Protein AF-A0A523ZM94-F1 (afdb_monomer)

Secondary structure (DSSP, 8-state):
--------------------------TT--HHHHHHHHHHHHHHHHS-----------HHHHHHHHHHHHTTSSSSHHHHHHHHHHHHHHHTHHHHHHHHHHHHHHHHHHHHHHHHH---

Radius of gyration: 24.15 Å; Cα contacts (8 Å, |Δi|>4): 17; chains: 1; bounding box: 47×59×64 Å

Solvent-accessible surface area (backbone atoms only — not comparable to full-atom values): 7833 Å² total; per-residue (Å²): 134,86,80,83,83,78,80,83,75,84,79,77,83,72,83,76,80,82,83,83,85,89,78,92,75,71,92,89,67,57,67,66,61,49,49,50,51,50,50,50,54,51,46,58,69,68,76,65,79,83,79,86,81,91,79,90,72,57,74,67,61,46,51,56,46,48,53,40,33,74,72,61,77,26,97,37,65,68,56,47,50,53,51,53,51,50,52,52,50,61,79,42,46,68,58,51,66,67,48,48,64,58,52,51,50,52,52,50,52,54,49,52,52,49,56,75,71,46,74,134

Sequence (120 aa):
MGEEKGKKKEMKHRESEKVVVMACCPEGEDVEKIKERVLMKIGACMQGRSNVVMTRLNDEDLKQIDALVEVEAFKSRSEAAAFFIKEGIQARKDLFRKVMPTVEKIRELKGQAKRALGKE

Foldseek 3Di:
DDDDPDDPDDDPDDPDDDDDDDDDDDPPDDPVVVVVVVCVVVVVVVVPDPDDDDDDDDPVVQVVLVVCVVVVVDVDSVRSVVVVVVVVCVVVVVVCVVCVVVVVVVVVVVVVVCVVVDDD

Structure (mmCIF, N/CA/C/O backbone):
data_AF-A0A523ZM94-F1
#
_entry.id   AF-A0A523ZM94-F1
#
loop_
_atom_site.group_PDB
_atom_site.id
_atom_site.type_symbol
_atom_site.label_atom_id
_atom_site.label_alt_id
_atom_site.label_comp_id
_atom_site.label_asym_id
_atom_site.label_entity_id
_atom_site.label_seq_id
_atom_site.pdbx_PDB_ins_code
_atom_site.Cartn_x
_atom_site.Cartn_y
_atom_site.Cartn_z
_atom_site.occupancy
_atom_site.B_iso_or_equiv
_atom_site.auth_seq_id
_atom_site.auth_comp_id
_atom_site.auth_asym_id
_atom_site.auth_atom_id
_atom_site.pdbx_PDB_model_num
ATOM 1 N N . MET A 1 1 ? 26.951 48.447 7.157 1.00 37.28 1 MET A N 1
ATOM 2 C CA . MET A 1 1 ? 26.566 48.945 5.818 1.00 37.28 1 MET A CA 1
ATOM 3 C C . MET A 1 1 ? 27.579 48.344 4.860 1.00 37.28 1 MET A C 1
ATOM 5 O O . MET A 1 1 ? 28.741 48.685 4.986 1.00 37.28 1 MET A O 1
ATOM 9 N N . GLY A 1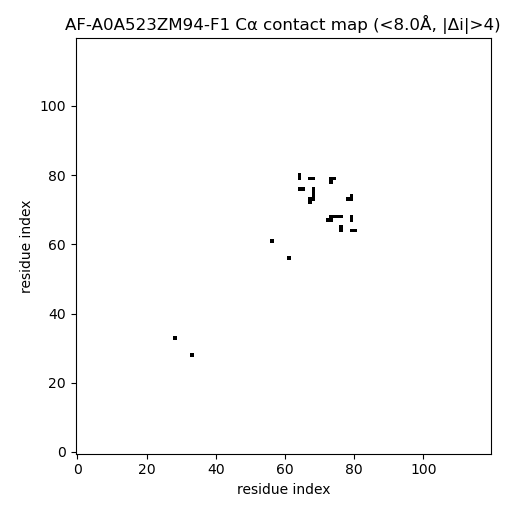 2 ? 27.286 47.181 4.269 1.00 37.69 2 GLY A N 1
ATOM 10 C CA . GLY A 1 2 ? 26.685 47.071 2.927 1.00 37.69 2 GLY A CA 1
ATOM 11 C C . GLY A 1 2 ? 27.820 47.250 1.908 1.00 37.69 2 GLY A C 1
ATOM 12 O O . GLY A 1 2 ? 28.497 48.258 1.965 1.00 37.69 2 GLY A O 1
ATOM 13 N N . GLU A 1 3 ? 28.174 46.319 1.029 1.00 33.28 3 GLU A N 1
ATOM 14 C CA . GLU A 1 3 ? 27.310 45.579 0.117 1.00 33.28 3 GLU A CA 1
ATOM 15 C C . GLU A 1 3 ? 27.976 44.249 -0.276 1.00 33.28 3 GLU A C 1
ATOM 17 O O . GLU A 1 3 ? 29.094 44.202 -0.793 1.00 33.28 3 GLU A O 1
ATOM 22 N N . GLU A 1 4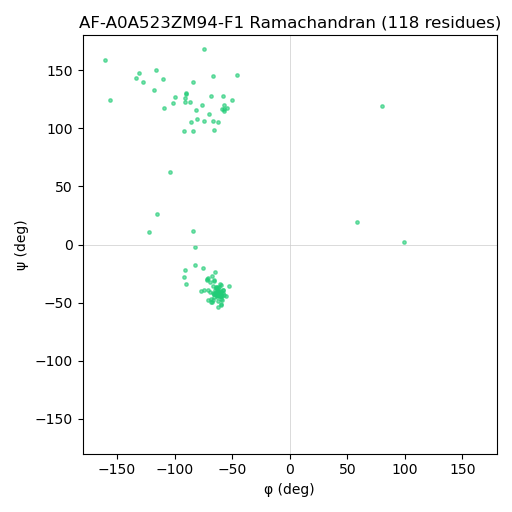 ? 27.263 43.152 -0.045 1.00 36.22 4 GLU A N 1
ATOM 23 C CA . GLU A 1 4 ? 27.606 41.825 -0.538 1.00 36.22 4 GLU A CA 1
ATOM 24 C C . GLU A 1 4 ? 27.138 41.744 -1.999 1.00 36.22 4 GLU A C 1
ATOM 26 O O . GLU A 1 4 ? 25.941 41.749 -2.294 1.00 36.22 4 GLU A O 1
ATOM 31 N N . LYS A 1 5 ? 28.086 41.751 -2.943 1.00 36.06 5 LYS A N 1
ATOM 32 C CA . LYS A 1 5 ? 27.794 41.638 -4.378 1.00 36.06 5 LYS A CA 1
ATOM 33 C C . LYS A 1 5 ? 27.200 40.259 -4.671 1.00 36.06 5 LYS A C 1
ATOM 35 O O . LYS A 1 5 ? 27.920 39.273 -4.826 1.00 36.06 5 LYS A O 1
ATOM 40 N N . GLY A 1 6 ? 25.873 40.209 -4.760 1.00 32.81 6 GLY A N 1
ATOM 41 C CA . GLY A 1 6 ? 25.108 39.027 -5.132 1.00 32.81 6 GLY A CA 1
ATOM 42 C C . GLY A 1 6 ? 25.532 38.477 -6.495 1.00 32.81 6 GLY A C 1
ATOM 43 O O . GLY A 1 6 ? 25.355 39.115 -7.533 1.00 32.81 6 GLY A O 1
ATOM 44 N N . LYS A 1 7 ? 26.067 37.254 -6.498 1.00 34.84 7 LYS A N 1
ATOM 45 C CA . LYS A 1 7 ? 26.226 36.443 -7.709 1.00 34.84 7 LYS A CA 1
ATOM 46 C C . LYS A 1 7 ? 24.839 36.057 -8.225 1.00 34.84 7 LYS A C 1
ATOM 48 O O . LYS A 1 7 ? 24.179 35.187 -7.663 1.00 34.84 7 LYS A O 1
ATOM 53 N N . LYS A 1 8 ? 24.414 36.683 -9.323 1.00 32.47 8 LYS A N 1
ATOM 54 C CA . LYS A 1 8 ? 23.282 36.235 -10.144 1.00 32.47 8 LYS A CA 1
ATOM 55 C C . LYS A 1 8 ? 23.631 34.852 -10.709 1.00 32.47 8 LYS A C 1
ATOM 57 O O . LYS A 1 8 ? 24.483 34.736 -11.585 1.00 32.47 8 LYS A O 1
ATOM 62 N N . LYS A 1 9 ? 23.028 33.794 -10.166 1.00 34.84 9 LYS A N 1
ATOM 63 C CA . LYS A 1 9 ? 23.150 32.434 -10.700 1.00 34.84 9 LYS A CA 1
ATOM 64 C C . LYS A 1 9 ? 22.086 32.280 -11.785 1.00 34.84 9 LYS A C 1
ATOM 66 O O . LYS A 1 9 ? 20.901 32.209 -11.476 1.00 34.84 9 LYS A O 1
ATOM 71 N N . GLU A 1 10 ? 22.506 32.306 -13.046 1.00 32.31 10 GLU A N 1
ATOM 72 C CA . GLU A 1 10 ? 21.640 32.024 -14.191 1.00 32.31 10 GLU A CA 1
ATOM 73 C C . GLU A 1 10 ? 21.045 30.618 -14.057 1.00 32.31 10 GLU A C 1
ATOM 75 O O . GLU A 1 10 ? 21.752 29.608 -14.036 1.00 32.31 10 GLU A O 1
ATOM 80 N N . MET A 1 11 ? 19.723 30.560 -13.934 1.00 30.17 11 MET A N 1
ATOM 81 C CA . MET A 1 11 ? 18.956 29.325 -13.927 1.00 30.17 11 MET A CA 1
ATOM 82 C C . MET A 1 11 ? 18.701 28.936 -15.386 1.00 30.17 11 MET A C 1
ATOM 84 O O . MET A 1 11 ? 17.818 29.486 -16.040 1.00 30.17 11 MET A O 1
ATOM 88 N N . LYS A 1 12 ? 19.524 28.023 -15.916 1.00 32.03 12 LYS A N 1
ATOM 89 C CA . LYS A 1 12 ? 19.318 27.427 -17.243 1.00 32.03 12 LYS A CA 1
ATOM 90 C C . LYS A 1 12 ? 17.937 26.767 -17.288 1.00 32.03 12 LYS A C 1
ATOM 92 O O . LYS A 1 12 ? 17.662 25.854 -16.511 1.00 32.03 12 LYS A O 1
ATOM 97 N N . HIS A 1 13 ? 17.090 27.240 -18.200 1.00 33.44 13 HIS A N 1
ATOM 98 C CA . HIS A 1 13 ? 15.826 26.601 -18.555 1.00 33.44 13 HIS A CA 1
ATOM 99 C C . HIS A 1 13 ? 16.125 25.171 -19.023 1.00 33.44 13 HIS A C 1
ATOM 101 O O . HIS A 1 13 ? 16.814 24.968 -20.020 1.00 33.44 13 HIS A O 1
ATOM 107 N N . ARG A 1 14 ? 15.651 24.185 -18.260 1.00 38.97 14 ARG A N 1
ATOM 108 C CA . ARG A 1 14 ? 15.662 22.774 -18.650 1.00 38.97 14 ARG A CA 1
ATOM 109 C C . ARG A 1 14 ? 14.526 22.605 -19.657 1.00 38.97 14 ARG A C 1
ATOM 111 O O . ARG A 1 14 ? 13.390 22.949 -19.330 1.00 38.97 14 ARG A O 1
ATOM 118 N N . GLU A 1 15 ? 14.837 22.171 -20.877 1.00 45.38 15 GLU A N 1
ATOM 119 C CA . GLU A 1 15 ? 13.825 21.885 -21.898 1.00 45.38 15 GLU A CA 1
ATOM 120 C C . GLU A 1 15 ? 12.743 20.987 -21.296 1.00 45.38 15 GLU A C 1
ATOM 122 O O . GLU A 1 15 ? 13.030 19.960 -20.681 1.00 45.38 15 GLU A O 1
ATOM 127 N N . SER A 1 16 ? 11.495 21.440 -21.386 1.00 42.50 16 SER A N 1
ATOM 128 C CA . SER A 1 16 ? 10.355 20.718 -20.839 1.00 42.50 16 SER A CA 1
ATOM 129 C C . SER A 1 16 ? 10.125 19.470 -21.682 1.00 42.50 16 SER A C 1
ATOM 131 O O . SER A 1 16 ? 9.746 19.578 -22.849 1.00 42.50 16 SER A O 1
ATOM 133 N N . GLU A 1 17 ? 10.359 18.293 -21.104 1.00 45.53 17 GLU A N 1
ATOM 134 C CA . GLU A 1 17 ? 9.966 17.025 -21.714 1.00 45.53 17 GLU A CA 1
ATOM 135 C C . GLU A 1 17 ? 8.469 17.077 -22.030 1.00 45.53 17 GLU A C 1
ATOM 137 O O . GLU A 1 17 ? 7.622 17.257 -21.149 1.00 45.53 17 GLU A O 1
ATOM 142 N N . LYS A 1 18 ? 8.132 16.988 -23.319 1.00 46.88 18 LYS A N 1
ATOM 143 C CA . LYS A 1 18 ? 6.743 17.008 -23.772 1.00 46.88 18 LYS A CA 1
ATOM 144 C C . LYS A 1 18 ? 6.120 15.655 -23.449 1.00 46.88 18 LYS A C 1
ATOM 146 O O . LYS A 1 18 ? 6.402 14.667 -24.118 1.00 46.88 18 LYS A O 1
ATOM 151 N N . VAL A 1 19 ? 5.258 15.617 -22.439 1.00 52.69 19 VAL A N 1
ATOM 152 C CA . VAL A 1 19 ? 4.468 14.424 -22.120 1.00 52.69 19 VAL A CA 1
ATOM 153 C C . VAL A 1 19 ? 3.252 14.379 -23.046 1.00 52.69 19 VAL A C 1
ATOM 155 O O . VAL A 1 19 ? 2.396 15.262 -22.993 1.00 52.69 19 VAL A O 1
ATOM 158 N N . VAL A 1 20 ? 3.178 13.354 -23.897 1.00 57.56 20 VAL A N 1
ATOM 159 C CA . VAL A 1 20 ? 2.033 13.102 -24.784 1.00 57.56 20 VAL A CA 1
ATOM 160 C C . VAL A 1 20 ? 1.179 11.995 -24.176 1.00 57.56 20 VAL A C 1
ATOM 162 O O . VAL A 1 20 ? 1.660 10.889 -23.949 1.00 57.56 20 VAL A O 1
ATOM 165 N N . VAL A 1 21 ? -0.094 12.289 -23.912 1.00 59.22 21 VAL A N 1
ATOM 166 C CA . VAL A 1 21 ? -1.070 11.308 -23.419 1.00 59.22 21 VAL A CA 1
ATOM 167 C C . VAL A 1 21 ? -2.064 11.018 -24.536 1.00 59.22 21 VAL A C 1
ATOM 169 O O . VAL A 1 21 ? -2.783 11.913 -24.974 1.00 59.22 21 VAL A O 1
ATOM 172 N N . MET A 1 22 ? -2.108 9.765 -24.990 1.00 56.91 22 MET A N 1
ATOM 173 C CA . MET A 1 22 ? -3.112 9.283 -25.938 1.00 56.91 22 MET A CA 1
ATOM 174 C C . MET A 1 22 ? -4.310 8.732 -25.160 1.00 56.91 22 MET A C 1
ATOM 176 O O . MET A 1 22 ? -4.148 7.873 -24.295 1.00 56.91 22 MET A O 1
ATOM 180 N N . ALA A 1 23 ? -5.511 9.223 -25.458 1.00 66.31 23 ALA A N 1
ATOM 181 C CA . ALA A 1 23 ? -6.752 8.763 -24.841 1.00 66.31 23 ALA A CA 1
ATOM 182 C C . ALA A 1 23 ? -7.768 8.375 -25.922 1.00 66.31 23 ALA A C 1
ATOM 184 O O . ALA A 1 23 ? -7.891 9.056 -26.939 1.00 66.31 23 ALA A O 1
ATOM 185 N N . CYS A 1 24 ? -8.498 7.281 -25.699 1.00 56.44 24 CYS A N 1
ATOM 186 C CA . CYS A 1 24 ? -9.583 6.839 -26.573 1.00 56.44 24 CYS A CA 1
ATOM 187 C C . CYS A 1 24 ? -10.897 7.463 -26.083 1.00 56.44 24 CYS A C 1
ATOM 189 O O . CYS A 1 24 ? -11.252 7.296 -24.914 1.00 56.44 24 CYS A O 1
ATOM 191 N N . CYS A 1 25 ? -11.580 8.210 -26.951 1.00 57.78 25 CYS A N 1
ATOM 192 C CA . CYS A 1 25 ? -12.762 8.993 -26.590 1.00 57.78 25 CYS A CA 1
ATOM 193 C C . CYS A 1 25 ? -14.029 8.385 -27.213 1.00 57.78 25 CYS A C 1
ATOM 195 O O . CYS A 1 25 ? -13.965 7.930 -28.356 1.00 57.78 25 CYS A O 1
ATOM 197 N N . PRO A 1 26 ? -15.175 8.382 -26.508 1.00 63.19 26 PRO A N 1
ATOM 198 C CA . PRO A 1 26 ? -16.465 8.090 -27.128 1.00 63.19 26 PRO A CA 1
ATOM 199 C C . PRO A 1 26 ? -16.840 9.198 -28.129 1.00 63.19 26 PRO A C 1
ATOM 201 O O . PRO A 1 26 ? -16.519 10.369 -27.914 1.00 63.19 26 PRO A O 1
ATOM 204 N N . GLU A 1 27 ? -17.500 8.836 -29.232 1.00 58.12 27 GLU A N 1
ATOM 205 C CA . GLU A 1 27 ? -17.883 9.786 -30.286 1.00 58.12 27 GLU A CA 1
ATOM 206 C C . GLU A 1 27 ? -18.763 10.922 -29.730 1.00 58.12 27 GLU A C 1
ATOM 208 O O . GLU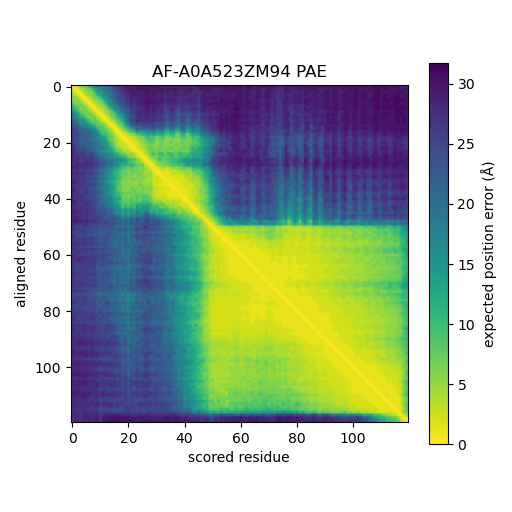 A 1 27 ? -19.775 10.678 -29.074 1.00 58.12 27 GLU A O 1
ATOM 213 N N . GLY A 1 28 ? -18.373 12.174 -30.003 1.00 64.25 28 GLY A N 1
ATOM 214 C CA . GLY A 1 28 ? -19.162 13.369 -29.679 1.00 64.25 28 GLY A CA 1
ATOM 215 C C . GLY A 1 28 ? -18.777 14.129 -28.402 1.00 64.25 28 GLY A C 1
ATOM 216 O O . GLY A 1 28 ? -19.424 15.130 -28.096 1.00 64.25 28 GLY A O 1
ATOM 217 N N . GLU A 1 29 ? -17.740 13.720 -27.660 1.00 59.62 29 GLU A N 1
ATOM 218 C CA . GLU A 1 29 ? -17.213 14.530 -26.547 1.00 59.62 29 GLU A CA 1
ATOM 219 C C . GLU A 1 29 ? -16.213 15.605 -27.021 1.00 59.62 29 GLU A C 1
ATOM 221 O O . GLU A 1 29 ? -15.353 15.373 -27.870 1.00 59.62 29 GLU A O 1
ATOM 226 N N . ASP A 1 30 ? -16.317 16.796 -26.427 1.00 75.94 30 ASP A N 1
ATOM 227 C CA . ASP A 1 30 ? -15.424 17.932 -26.669 1.00 75.94 30 ASP A CA 1
ATOM 228 C C . ASP A 1 30 ? -14.009 17.660 -26.120 1.00 75.94 30 ASP A C 1
ATOM 230 O O . ASP A 1 30 ? -13.832 17.313 -24.947 1.00 75.94 30 ASP A O 1
ATOM 234 N N . VAL A 1 31 ? -12.994 17.840 -26.969 1.00 69.94 31 VAL A N 1
ATOM 235 C CA . VAL A 1 31 ? -11.587 17.538 -26.659 1.00 69.94 31 VAL A CA 1
ATOM 236 C C . VAL A 1 31 ? -11.062 18.361 -25.474 1.00 69.94 31 VAL A C 1
ATOM 238 O O . VAL A 1 31 ? -10.281 17.838 -24.677 1.00 69.94 31 VAL A O 1
ATOM 241 N N . GLU A 1 32 ? -11.508 19.608 -25.292 1.00 73.06 32 GLU A N 1
ATOM 242 C CA . GLU A 1 32 ? -11.106 20.439 -24.149 1.00 73.06 32 GLU A CA 1
ATOM 243 C C . GLU A 1 32 ? -11.723 19.926 -22.842 1.00 73.06 32 GLU A C 1
ATOM 245 O O . GLU A 1 32 ? -11.026 19.835 -21.830 1.00 73.06 32 GLU A O 1
ATOM 250 N N . LYS A 1 33 ? -12.981 19.465 -22.860 1.00 71.06 33 LYS A N 1
ATOM 251 C CA . LYS A 1 33 ? -13.595 18.818 -21.680 1.00 71.06 33 LYS A CA 1
ATOM 252 C C . LYS A 1 33 ? -12.888 17.518 -21.301 1.00 71.06 33 LYS A C 1
ATOM 254 O O . LYS A 1 33 ? -12.756 17.193 -20.119 1.00 71.06 33 LYS A O 1
ATOM 259 N N . ILE A 1 34 ? -12.430 16.755 -22.289 1.00 71.00 34 ILE A N 1
ATOM 260 C CA . ILE A 1 34 ? -11.681 15.515 -22.058 1.00 71.00 34 ILE A CA 1
ATOM 261 C C . ILE A 1 34 ? -10.309 15.834 -21.467 1.00 71.00 34 ILE A C 1
ATOM 263 O O . ILE A 1 34 ? -9.926 15.242 -20.458 1.00 71.00 34 ILE A O 1
ATOM 267 N N . LYS A 1 35 ? -9.599 16.810 -22.039 1.00 72.12 35 LYS A N 1
ATOM 268 C CA . LYS A 1 35 ? -8.326 17.320 -21.521 1.00 72.12 35 LYS A CA 1
ATOM 269 C C . LYS A 1 35 ? -8.456 17.784 -20.075 1.00 72.12 35 LYS A C 1
ATOM 271 O O . LYS A 1 35 ? -7.625 17.402 -19.257 1.00 72.12 35 LYS A O 1
ATOM 276 N N . GLU A 1 36 ? -9.513 18.519 -19.734 1.00 73.19 36 GLU A N 1
ATOM 277 C CA . GLU A 1 36 ? -9.776 18.966 -18.365 1.00 73.19 36 GLU A CA 1
ATOM 278 C C . GLU A 1 36 ? -10.022 17.785 -17.414 1.00 73.19 36 GLU A C 1
ATOM 280 O O . GLU A 1 36 ? -9.398 17.703 -16.359 1.00 73.19 36 GLU A O 1
ATOM 285 N N . ARG A 1 37 ? -10.836 16.795 -17.807 1.00 71.38 37 ARG A N 1
ATOM 286 C CA . ARG A 1 37 ? -11.073 15.575 -17.007 1.00 71.38 37 ARG A CA 1
ATOM 287 C C . ARG A 1 37 ? -9.810 14.735 -16.818 1.00 71.38 37 ARG A C 1
ATOM 289 O O . ARG A 1 37 ? -9.608 14.170 -15.740 1.00 71.38 37 ARG A O 1
ATOM 296 N N . VAL A 1 38 ? -8.975 14.627 -17.850 1.00 72.56 38 VAL A N 1
ATOM 297 C CA . VAL A 1 38 ? -7.695 13.908 -17.807 1.00 72.56 38 VAL A CA 1
ATOM 298 C C . VAL A 1 38 ? -6.714 14.645 -16.896 1.00 72.56 38 VAL A C 1
ATOM 300 O O . VAL A 1 38 ? -6.185 14.026 -15.973 1.00 72.56 38 VAL A O 1
ATOM 303 N N . LEU A 1 39 ? -6.544 15.962 -17.064 1.00 67.75 39 LEU A N 1
ATOM 304 C CA . LEU A 1 39 ? -5.726 16.786 -16.169 1.00 67.75 39 LEU A CA 1
ATOM 305 C C . LEU A 1 39 ? -6.222 16.714 -14.725 1.00 67.75 39 LEU A C 1
ATOM 307 O O . LEU A 1 39 ? -5.409 16.589 -13.817 1.00 67.75 39 LEU A O 1
ATOM 311 N N . MET A 1 40 ? -7.536 16.750 -14.499 1.00 65.38 40 MET A N 1
ATOM 312 C CA . MET A 1 40 ? -8.124 16.682 -13.164 1.00 65.38 40 MET A CA 1
ATOM 313 C C . MET A 1 40 ? -7.865 15.321 -12.510 1.00 65.38 40 MET A C 1
ATOM 315 O O . MET A 1 40 ? -7.489 15.270 -11.343 1.00 65.38 40 MET A O 1
ATOM 319 N N . LYS A 1 41 ? -7.996 14.208 -13.244 1.00 62.97 41 LYS A N 1
ATOM 320 C CA . LYS A 1 41 ? -7.700 12.862 -12.717 1.00 62.97 41 LYS A CA 1
ATOM 321 C C . LYS A 1 41 ? -6.209 12.640 -12.462 1.00 62.97 41 LYS A C 1
ATOM 323 O O . LYS A 1 41 ? -5.860 12.037 -11.446 1.00 62.97 41 LYS A O 1
ATOM 328 N N . ILE A 1 42 ? -5.343 13.116 -13.358 1.00 66.75 42 ILE A N 1
ATOM 329 C CA . ILE A 1 42 ? -3.885 13.036 -13.197 1.00 66.75 42 ILE A CA 1
ATOM 330 C C . ILE A 1 42 ? -3.447 13.934 -12.033 1.00 66.75 42 ILE A C 1
ATOM 332 O O . ILE A 1 42 ? -2.778 13.465 -11.115 1.00 66.75 42 ILE A O 1
ATOM 336 N N . GLY A 1 43 ? -3.901 15.187 -12.011 1.00 58.75 43 GLY A N 1
ATOM 337 C CA . GLY A 1 43 ? -3.645 16.161 -10.951 1.00 58.75 43 GLY A CA 1
ATOM 338 C C . GLY A 1 43 ? -4.133 15.682 -9.586 1.00 58.75 43 GLY A C 1
ATOM 339 O O . GLY A 1 43 ? -3.370 15.724 -8.627 1.00 58.75 43 GLY A O 1
ATOM 340 N N . ALA A 1 44 ? -5.337 15.112 -9.500 1.00 58.66 44 ALA A N 1
ATOM 341 C CA . ALA A 1 44 ? -5.858 14.521 -8.266 1.00 58.66 44 ALA A CA 1
ATOM 342 C C . ALA A 1 44 ? -5.070 13.276 -7.815 1.00 58.66 44 ALA A C 1
ATOM 344 O O . ALA A 1 44 ? -4.928 13.040 -6.617 1.00 58.66 44 ALA A O 1
ATOM 345 N N . CYS A 1 45 ? -4.514 12.490 -8.747 1.00 50.75 45 CYS A N 1
ATOM 346 C CA . CYS A 1 45 ? -3.604 11.391 -8.403 1.00 50.75 45 CYS A CA 1
ATOM 347 C C . CYS A 1 45 ? -2.232 11.881 -7.913 1.00 50.75 45 CYS A C 1
ATOM 349 O O . CYS A 1 45 ? -1.600 11.188 -7.115 1.00 50.75 45 CYS A O 1
ATOM 351 N N . MET A 1 46 ? -1.773 13.050 -8.374 1.00 50.53 46 MET A N 1
ATOM 352 C CA . MET A 1 46 ? -0.457 13.609 -8.043 1.00 50.53 46 MET A CA 1
ATOM 353 C C . MET A 1 46 ? -0.464 14.540 -6.819 1.00 50.53 46 MET A C 1
ATOM 355 O O . MET A 1 46 ? 0.544 14.620 -6.124 1.00 50.53 46 MET A O 1
ATOM 359 N N . GLN A 1 47 ? -1.578 15.212 -6.510 1.00 52.78 47 GLN A N 1
ATOM 360 C CA . GLN A 1 47 ? -1.670 16.217 -5.435 1.00 52.78 47 GLN A CA 1
ATOM 361 C C . GLN A 1 47 ? -1.882 15.643 -4.019 1.00 52.78 47 GLN A C 1
ATOM 363 O O . GLN A 1 47 ? -1.930 16.404 -3.058 1.00 52.78 47 GLN A O 1
ATOM 368 N N . GLY A 1 48 ? -2.010 14.322 -3.848 1.00 56.16 48 GLY A N 1
ATOM 369 C CA . GLY A 1 48 ? -2.622 13.753 -2.635 1.00 56.16 48 GLY A CA 1
ATOM 370 C C . GLY A 1 48 ? -1.800 12.771 -1.799 1.00 56.16 48 GLY A C 1
ATOM 371 O O . GLY A 1 48 ? -2.378 12.117 -0.935 1.00 56.16 48 GLY A O 1
ATOM 372 N N . ARG A 1 49 ? -0.493 12.595 -2.031 1.00 60.12 49 ARG A N 1
ATOM 373 C CA . ARG A 1 49 ? 0.329 11.653 -1.238 1.00 60.12 49 ARG A CA 1
ATOM 374 C C . ARG A 1 49 ? 1.221 12.389 -0.232 1.00 60.12 49 ARG A C 1
ATOM 376 O O . ARG A 1 49 ? 2.439 12.330 -0.328 1.00 60.12 49 ARG A O 1
ATOM 383 N N . SER A 1 50 ? 0.613 13.102 0.717 1.00 65.19 50 SER A N 1
ATOM 384 C CA . SER A 1 50 ? 1.340 13.822 1.780 1.00 65.19 50 SER A CA 1
ATOM 385 C C . SER A 1 50 ? 1.752 12.934 2.959 1.00 65.19 50 SER A C 1
ATOM 387 O O . SER A 1 50 ? 2.627 13.306 3.738 1.00 65.19 50 SER A O 1
ATOM 389 N N . ASN A 1 51 ? 1.132 11.761 3.103 1.00 79.50 51 ASN A N 1
ATOM 390 C CA . ASN A 1 51 ? 1.380 10.872 4.232 1.00 79.50 51 ASN A CA 1
ATOM 391 C C . ASN A 1 51 ? 2.577 9.963 3.949 1.00 79.50 51 ASN A C 1
ATOM 393 O O . ASN A 1 51 ? 2.565 9.192 2.988 1.00 79.50 51 ASN A O 1
ATOM 397 N N . VAL A 1 52 ? 3.580 10.020 4.826 1.00 85.12 52 VAL A N 1
ATOM 398 C CA . VAL A 1 52 ? 4.754 9.146 4.778 1.00 85.12 52 VAL A CA 1
ATOM 399 C C . VAL A 1 52 ? 4.576 8.017 5.784 1.00 85.12 52 VAL A C 1
ATOM 401 O O . VAL A 1 52 ? 4.337 8.254 6.967 1.00 85.12 52 VAL A O 1
ATOM 404 N N . VAL A 1 53 ? 4.721 6.783 5.309 1.00 86.38 53 VAL A N 1
ATOM 405 C CA . VAL A 1 53 ? 4.804 5.591 6.155 1.00 86.38 53 VAL A CA 1
ATOM 406 C C . VAL A 1 53 ? 6.166 4.939 5.947 1.00 86.38 53 VAL A C 1
ATOM 408 O O . VAL A 1 53 ? 6.613 4.778 4.814 1.00 86.38 53 VAL A O 1
ATOM 411 N N . MET A 1 54 ? 6.843 4.584 7.040 1.00 90.62 54 MET A N 1
ATOM 412 C CA . MET A 1 54 ? 8.030 3.729 6.984 1.00 90.62 54 MET A CA 1
ATOM 413 C C . MET A 1 54 ? 7.586 2.274 7.101 1.00 90.62 54 MET A C 1
ATOM 415 O O . MET A 1 54 ? 6.829 1.923 8.006 1.00 90.62 54 MET A O 1
ATOM 419 N N . THR A 1 55 ? 8.045 1.418 6.194 1.00 90.12 55 THR A N 1
ATOM 420 C CA . THR A 1 55 ? 7.681 -0.004 6.164 1.00 90.12 55 THR A CA 1
ATOM 421 C C . THR A 1 55 ? 8.930 -0.849 5.976 1.00 90.12 55 THR A C 1
ATOM 423 O O . THR A 1 55 ? 9.857 -0.447 5.277 1.00 90.12 55 THR A O 1
ATOM 426 N N . ARG A 1 56 ? 8.966 -2.012 6.633 1.00 95.12 56 ARG A N 1
ATOM 427 C CA . ARG A 1 56 ? 10.019 -3.011 6.437 1.00 95.12 56 ARG A CA 1
ATOM 428 C C . ARG A 1 56 ? 9.592 -3.955 5.321 1.00 95.12 56 ARG A C 1
ATOM 430 O O . ARG A 1 56 ? 8.475 -4.461 5.361 1.00 95.12 56 ARG A O 1
ATOM 437 N N . LEU A 1 57 ? 10.486 -4.179 4.369 1.00 96.12 57 LEU A N 1
ATOM 438 C CA . LEU A 1 57 ? 10.334 -5.156 3.296 1.00 96.12 57 LEU A CA 1
ATOM 439 C C . LEU A 1 57 ? 11.417 -6.218 3.465 1.00 96.12 57 LEU A C 1
ATOM 441 O O . LEU A 1 57 ? 12.482 -5.923 4.014 1.00 96.12 57 LEU A O 1
ATOM 445 N N . ASN A 1 58 ? 11.130 -7.441 3.033 1.00 97.75 58 ASN A N 1
ATOM 446 C CA . ASN A 1 58 ? 12.170 -8.456 2.902 1.00 97.75 58 ASN A CA 1
ATOM 447 C C . ASN A 1 58 ? 13.034 -8.152 1.656 1.00 97.75 58 ASN A C 1
ATOM 449 O O . ASN A 1 58 ? 12.687 -7.302 0.829 1.00 97.75 58 ASN A O 1
ATOM 453 N N . ASP A 1 59 ? 14.165 -8.844 1.528 1.00 98.12 59 ASP A N 1
ATOM 454 C CA . ASP A 1 59 ? 15.102 -8.604 0.426 1.00 98.12 59 ASP A CA 1
ATOM 455 C C . ASP A 1 59 ? 14.509 -8.961 -0.946 1.00 98.12 59 ASP A C 1
ATOM 457 O O . ASP A 1 59 ? 14.869 -8.351 -1.951 1.00 98.12 59 ASP A O 1
ATOM 461 N N . GLU A 1 60 ? 13.609 -9.943 -1.008 1.00 98.00 60 GLU A N 1
ATOM 462 C CA . GLU A 1 60 ? 12.988 -10.395 -2.257 1.00 98.00 60 GLU A CA 1
ATOM 463 C C . GLU A 1 60 ? 12.002 -9.360 -2.814 1.00 98.00 60 GLU A C 1
ATOM 465 O O . GLU A 1 60 ? 12.078 -9.004 -3.991 1.00 98.00 60 GLU A O 1
ATOM 470 N N . ASP A 1 61 ? 11.121 -8.830 -1.969 1.00 96.81 61 ASP A N 1
ATOM 471 C CA . ASP A 1 61 ? 10.153 -7.788 -2.310 1.00 96.81 61 ASP A CA 1
ATOM 472 C C . ASP A 1 61 ? 10.876 -6.492 -2.692 1.00 96.81 61 ASP A C 1
ATOM 474 O O . ASP A 1 61 ? 10.513 -5.831 -3.668 1.00 96.81 61 ASP A O 1
ATOM 478 N N . LEU A 1 62 ? 11.937 -6.136 -1.953 1.00 97.69 62 LEU A N 1
ATOM 479 C CA . LEU A 1 62 ? 12.735 -4.950 -2.255 1.00 97.69 62 LEU A CA 1
ATOM 480 C C . LEU A 1 62 ? 13.424 -5.069 -3.621 1.00 97.69 62 LEU A C 1
ATOM 482 O O . LEU A 1 62 ? 13.369 -4.121 -4.401 1.00 97.69 62 LEU A O 1
ATOM 486 N N . LYS A 1 63 ? 14.005 -6.232 -3.949 1.00 98.25 63 LYS A N 1
ATOM 487 C CA . LYS A 1 63 ? 14.616 -6.484 -5.267 1.00 98.25 63 LYS A CA 1
ATOM 488 C C . LYS A 1 63 ? 13.613 -6.351 -6.412 1.00 98.25 63 LYS A C 1
ATOM 490 O O . LYS A 1 63 ? 13.950 -5.788 -7.448 1.00 98.25 63 LYS A O 1
ATOM 495 N N . GLN A 1 64 ? 12.387 -6.845 -6.236 1.00 97.88 64 GLN A N 1
ATOM 496 C CA . GLN A 1 64 ? 11.338 -6.713 -7.253 1.00 97.88 64 GLN A CA 1
ATOM 497 C C . GLN A 1 64 ? 10.943 -5.249 -7.477 1.00 97.88 64 GLN A C 1
ATOM 499 O O . GLN A 1 64 ? 10.790 -4.819 -8.618 1.00 97.88 64 GLN A O 1
ATOM 504 N N . ILE A 1 65 ? 10.816 -4.464 -6.402 1.00 97.56 65 ILE A N 1
ATOM 505 C CA . ILE A 1 65 ? 10.555 -3.023 -6.504 1.00 97.56 65 ILE A CA 1
ATOM 506 C C . ILE A 1 65 ? 11.715 -2.311 -7.205 1.00 97.56 65 ILE A C 1
ATOM 508 O O . ILE A 1 65 ? 11.476 -1.467 -8.066 1.00 97.56 65 ILE A O 1
ATOM 512 N N . ASP A 1 66 ? 12.954 -2.658 -6.859 1.00 98.19 66 ASP A N 1
ATOM 513 C CA . ASP A 1 66 ? 14.152 -2.068 -7.455 1.00 98.19 66 ASP A CA 1
ATOM 514 C C . ASP A 1 66 ? 14.225 -2.305 -8.955 1.00 98.19 66 ASP A C 1
ATOM 516 O O . ASP A 1 66 ? 14.442 -1.350 -9.695 1.00 98.19 66 ASP A O 1
ATOM 520 N N . ALA A 1 67 ? 13.942 -3.527 -9.408 1.00 98.19 67 ALA A N 1
ATOM 521 C CA . ALA A 1 67 ? 13.903 -3.849 -10.830 1.00 98.19 67 ALA A CA 1
ATOM 522 C C . ALA A 1 67 ? 12.897 -2.970 -11.593 1.00 98.19 67 ALA A C 1
ATOM 524 O O . ALA A 1 67 ? 13.184 -2.510 -12.694 1.00 98.19 67 ALA A O 1
ATOM 525 N N . LEU A 1 68 ? 11.731 -2.683 -11.001 1.00 96.88 68 LEU A N 1
ATOM 526 C CA . LEU A 1 68 ? 10.715 -1.825 -11.621 1.00 96.88 68 LEU A CA 1
ATOM 527 C C . LEU A 1 68 ? 11.127 -0.346 -11.669 1.00 96.88 68 LEU A C 1
ATOM 529 O O . LEU A 1 68 ? 10.697 0.384 -12.561 1.00 96.88 68 LEU A O 1
ATOM 533 N N . VAL A 1 69 ? 11.948 0.108 -10.723 1.00 96.56 69 VAL A N 1
ATOM 534 C CA . VAL A 1 69 ? 12.527 1.458 -10.751 1.00 96.56 69 VAL A CA 1
ATOM 535 C C . VAL A 1 69 ? 13.674 1.531 -11.758 1.00 96.56 69 VAL A C 1
ATOM 537 O O . VAL A 1 69 ? 13.786 2.516 -12.479 1.00 96.56 69 VAL A O 1
ATOM 540 N N . GLU A 1 70 ? 14.501 0.489 -11.838 1.00 97.69 70 GLU A N 1
ATOM 541 C CA . GLU A 1 70 ? 15.646 0.403 -12.749 1.00 97.69 70 GLU A CA 1
ATOM 542 C C . GLU A 1 70 ? 15.224 0.457 -14.222 1.00 97.69 70 GLU A C 1
ATOM 544 O O . GLU A 1 70 ? 15.875 1.120 -15.022 1.00 97.69 70 GLU A O 1
ATOM 549 N N . VAL A 1 71 ? 14.092 -0.162 -14.571 1.00 97.62 71 VAL A N 1
ATOM 550 C CA . VAL A 1 71 ? 13.501 -0.074 -15.921 1.00 97.62 71 VAL A CA 1
ATOM 551 C C . VAL A 1 71 ? 12.625 1.169 -16.128 1.00 97.62 71 VAL A C 1
ATOM 553 O O . VAL A 1 71 ? 11.865 1.231 -17.091 1.00 97.62 71 VAL A O 1
ATOM 556 N N . GLU A 1 72 ? 12.681 2.132 -15.204 1.00 94.12 72 GLU A N 1
ATOM 557 C CA . GLU A 1 72 ? 11.931 3.396 -15.228 1.00 94.12 72 GLU A CA 1
ATOM 558 C C . GLU A 1 72 ? 10.396 3.241 -15.278 1.00 94.12 72 GLU A C 1
ATOM 560 O O . GLU A 1 72 ? 9.673 4.193 -15.579 1.00 94.12 72 GLU A O 1
ATOM 565 N N . ALA A 1 73 ? 9.857 2.069 -14.913 1.00 95.06 73 ALA A N 1
ATOM 566 C CA . ALA A 1 73 ? 8.409 1.875 -14.796 1.00 95.06 73 ALA A CA 1
ATOM 567 C C . ALA A 1 73 ? 7.815 2.691 -13.631 1.00 95.06 73 ALA A C 1
ATOM 569 O O . ALA A 1 73 ? 6.650 3.091 -13.678 1.00 95.06 73 ALA A O 1
ATOM 570 N N . PHE A 1 74 ? 8.623 2.973 -12.603 1.00 94.06 74 PHE A N 1
ATOM 571 C CA . PHE A 1 74 ? 8.317 3.924 -11.533 1.00 94.06 74 PHE A CA 1
ATOM 572 C C . PHE A 1 74 ? 9.488 4.882 -11.312 1.00 94.06 74 PHE A C 1
ATOM 574 O O . PHE A 1 74 ? 10.647 4.488 -11.398 1.00 94.06 74 PHE A O 1
ATOM 581 N N . LYS A 1 75 ? 9.203 6.132 -10.925 1.00 91.44 75 LYS A N 1
ATOM 582 C CA . LYS A 1 75 ? 10.239 7.155 -10.686 1.00 91.44 75 LYS A CA 1
ATOM 583 C C . LYS A 1 75 ? 10.991 6.936 -9.376 1.00 91.44 75 LYS A C 1
ATOM 585 O O . LYS A 1 75 ? 12.044 7.527 -9.155 1.00 91.44 75 LYS A O 1
ATOM 590 N N . SER A 1 76 ? 10.410 6.173 -8.449 1.00 94.19 76 SER A N 1
ATOM 591 C CA . SER A 1 76 ? 11.001 5.893 -7.140 1.00 94.19 76 SER A CA 1
ATOM 592 C C . SER A 1 76 ? 10.391 4.654 -6.484 1.00 94.19 76 SER A C 1
ATOM 594 O O . SER A 1 76 ? 9.248 4.282 -6.756 1.00 94.19 76 SER A O 1
ATOM 596 N N . ARG A 1 77 ? 11.123 4.068 -5.527 1.00 94.88 77 ARG A N 1
ATOM 597 C CA . ARG A 1 77 ? 10.643 2.945 -4.700 1.00 94.88 77 ARG A CA 1
ATOM 598 C C . ARG A 1 77 ? 9.360 3.286 -3.936 1.00 94.88 77 ARG A C 1
ATOM 600 O O . ARG A 1 77 ? 8.475 2.447 -3.809 1.00 94.88 77 ARG A O 1
ATOM 607 N N . SER A 1 78 ? 9.245 4.515 -3.425 1.00 92.25 78 SER A N 1
ATOM 608 C CA . SER A 1 78 ? 8.057 4.966 -2.690 1.00 92.25 78 SER A CA 1
ATOM 609 C C . SER A 1 78 ? 6.836 5.119 -3.599 1.00 92.25 78 SER A C 1
ATOM 611 O O . SER A 1 78 ? 5.719 4.849 -3.161 1.00 92.25 78 SER A O 1
ATOM 613 N N . GLU A 1 79 ? 7.030 5.490 -4.868 1.00 90.50 79 GLU A N 1
ATOM 614 C CA . GLU A 1 79 ? 5.958 5.506 -5.866 1.00 90.50 79 GLU A CA 1
ATOM 615 C C . GLU A 1 79 ? 5.462 4.091 -6.183 1.00 90.50 79 GLU A C 1
ATOM 617 O O . GLU A 1 79 ? 4.253 3.852 -6.130 1.00 90.50 79 GLU A O 1
ATOM 622 N N . ALA A 1 80 ? 6.381 3.152 -6.432 1.00 94.19 80 ALA A N 1
ATOM 623 C CA . ALA A 1 80 ? 6.054 1.744 -6.653 1.00 94.19 80 ALA A CA 1
ATOM 624 C C . ALA A 1 80 ? 5.309 1.144 -5.447 1.00 94.19 80 ALA A C 1
ATOM 626 O O . ALA A 1 80 ? 4.240 0.553 -5.594 1.00 94.19 80 ALA A O 1
ATOM 627 N N . ALA A 1 81 ? 5.811 1.369 -4.228 1.00 94.44 81 ALA A N 1
ATOM 628 C CA . ALA A 1 81 ? 5.157 0.909 -3.005 1.00 94.44 81 ALA A CA 1
ATOM 629 C C . ALA A 1 81 ? 3.744 1.498 -2.851 1.00 94.44 81 ALA A C 1
ATOM 631 O O . ALA A 1 81 ? 2.796 0.771 -2.557 1.00 94.44 81 ALA A O 1
ATOM 632 N N . ALA A 1 82 ? 3.567 2.801 -3.099 1.00 92.25 82 ALA A N 1
ATOM 633 C CA . ALA A 1 82 ? 2.253 3.438 -3.043 1.00 92.25 82 ALA A CA 1
ATOM 634 C C . ALA A 1 82 ? 1.279 2.866 -4.087 1.00 92.25 82 ALA A C 1
ATOM 636 O O . ALA A 1 82 ? 0.086 2.730 -3.800 1.00 92.25 82 ALA A O 1
ATOM 637 N N . PHE A 1 83 ? 1.774 2.527 -5.281 1.00 93.56 83 PHE A N 1
ATOM 638 C CA . PHE A 1 83 ? 0.991 1.851 -6.311 1.00 93.56 83 PHE A CA 1
ATOM 639 C C . PHE A 1 83 ? 0.518 0.473 -5.830 1.00 93.56 83 PHE A C 1
ATOM 641 O O . PHE A 1 83 ? -0.688 0.233 -5.786 1.00 93.56 83 PHE A O 1
ATOM 648 N N . PHE A 1 84 ? 1.428 -0.391 -5.373 1.00 94.88 84 PHE A N 1
ATOM 649 C CA . PHE A 1 84 ? 1.070 -1.738 -4.916 1.00 94.88 84 PHE A CA 1
ATOM 650 C C . PHE A 1 84 ? 0.165 -1.739 -3.683 1.00 94.88 84 PHE A C 1
ATOM 652 O O . PHE A 1 84 ? -0.770 -2.533 -3.612 1.00 94.88 84 PHE A O 1
ATOM 659 N N . ILE A 1 85 ? 0.370 -0.820 -2.736 1.00 94.25 85 ILE A N 1
ATOM 660 C CA . ILE A 1 85 ? -0.530 -0.657 -1.584 1.00 94.25 85 ILE A CA 1
ATOM 661 C C . ILE A 1 85 ? -1.941 -0.298 -2.058 1.00 94.25 85 ILE A C 1
ATOM 663 O O . ILE A 1 85 ? -2.919 -0.864 -1.568 1.00 94.25 85 ILE A O 1
ATOM 667 N N . LYS A 1 86 ? -2.069 0.619 -3.026 1.00 92.06 86 LYS A N 1
ATOM 668 C CA . LYS A 1 86 ? -3.371 0.987 -3.589 1.00 92.06 86 LYS A CA 1
ATOM 669 C C . LYS A 1 86 ? -4.028 -0.215 -4.259 1.00 92.06 86 LYS A C 1
ATOM 671 O O . LYS A 1 86 ? -5.186 -0.489 -3.958 1.00 92.06 86 LYS A O 1
ATOM 676 N N . GLU A 1 87 ? -3.306 -0.946 -5.101 1.00 94.56 87 GLU A N 1
ATOM 677 C CA . GLU A 1 87 ? -3.835 -2.144 -5.761 1.00 94.56 87 GLU A CA 1
ATOM 678 C C . GLU A 1 87 ? -4.227 -3.234 -4.755 1.00 94.56 87 GLU A C 1
ATOM 680 O O . GLU A 1 87 ? -5.314 -3.797 -4.859 1.00 94.56 87 GLU A O 1
ATOM 685 N N . GLY A 1 88 ? -3.439 -3.448 -3.699 1.00 95.81 88 GLY A N 1
ATOM 686 C CA . GLY A 1 88 ? -3.780 -4.366 -2.609 1.00 95.81 88 GLY A CA 1
ATOM 687 C C . GLY A 1 88 ? -5.052 -3.961 -1.855 1.00 95.81 88 GLY A C 1
ATOM 688 O O . GLY A 1 88 ? -5.919 -4.800 -1.600 1.00 95.81 88 GLY A O 1
ATOM 689 N N . ILE A 1 89 ? -5.219 -2.668 -1.551 1.00 94.62 89 ILE A N 1
ATOM 690 C CA . ILE A 1 89 ? -6.463 -2.140 -0.965 1.00 94.62 89 ILE A CA 1
ATOM 691 C C . ILE A 1 89 ? -7.632 -2.351 -1.930 1.00 94.62 89 ILE A C 1
ATOM 693 O O . ILE A 1 89 ? -8.721 -2.741 -1.506 1.00 94.62 89 ILE A O 1
ATOM 697 N N . GLN A 1 90 ? -7.418 -2.119 -3.227 1.00 93.50 90 GLN A N 1
ATOM 698 C CA . GLN A 1 90 ? -8.457 -2.282 -4.234 1.00 93.50 90 GLN A CA 1
ATOM 699 C C . GLN A 1 90 ? -8.900 -3.740 -4.400 1.00 93.50 90 GLN A C 1
ATOM 701 O O . GLN A 1 90 ? -10.102 -4.003 -4.460 1.00 93.50 90 GLN A O 1
ATOM 706 N N . ALA A 1 91 ? -7.951 -4.673 -4.410 1.00 97.06 91 ALA A N 1
ATOM 707 C CA . ALA A 1 91 ? -8.202 -6.107 -4.494 1.00 97.06 91 ALA A CA 1
ATOM 708 C C . ALA A 1 91 ? -8.941 -6.652 -3.261 1.00 97.06 91 ALA A C 1
ATOM 710 O O . ALA A 1 91 ? -9.612 -7.676 -3.342 1.00 97.06 91 ALA A O 1
ATOM 711 N N . ARG A 1 92 ? -8.841 -5.963 -2.116 1.00 96.56 92 ARG A N 1
ATOM 712 C CA . ARG A 1 92 ? -9.438 -6.368 -0.832 1.00 96.56 92 ARG A CA 1
ATOM 713 C C . ARG A 1 92 ? -10.520 -5.403 -0.342 1.00 96.56 92 ARG A C 1
ATOM 715 O O . ARG A 1 92 ? -10.769 -5.312 0.861 1.00 96.56 92 ARG A O 1
ATOM 722 N N . LYS A 1 93 ? -11.188 -4.674 -1.248 1.00 95.12 93 LYS A N 1
ATOM 723 C CA . LYS A 1 93 ? -12.262 -3.712 -0.906 1.00 95.12 93 LYS A CA 1
ATOM 724 C C . LYS A 1 93 ? -13.361 -4.327 -0.037 1.00 95.12 93 LYS A C 1
ATOM 726 O O . LYS A 1 93 ? -13.908 -3.648 0.830 1.00 95.12 93 LYS A O 1
ATOM 731 N N . ASP A 1 94 ? -13.686 -5.597 -0.257 1.00 96.06 94 ASP A N 1
ATOM 732 C CA . ASP A 1 94 ? -14.697 -6.337 0.497 1.00 96.06 94 ASP A CA 1
ATOM 733 C C . ASP A 1 94 ? -14.325 -6.485 1.984 1.00 96.06 94 ASP A C 1
ATOM 735 O O . ASP A 1 94 ? -15.174 -6.278 2.852 1.00 96.06 94 ASP A O 1
ATOM 739 N N . LEU A 1 95 ? -13.053 -6.771 2.280 1.00 96.38 95 LEU A N 1
ATOM 740 C CA . LEU A 1 95 ? -12.518 -6.858 3.637 1.00 96.38 95 LEU A CA 1
ATOM 741 C C . LEU A 1 95 ? -12.701 -5.523 4.364 1.00 96.38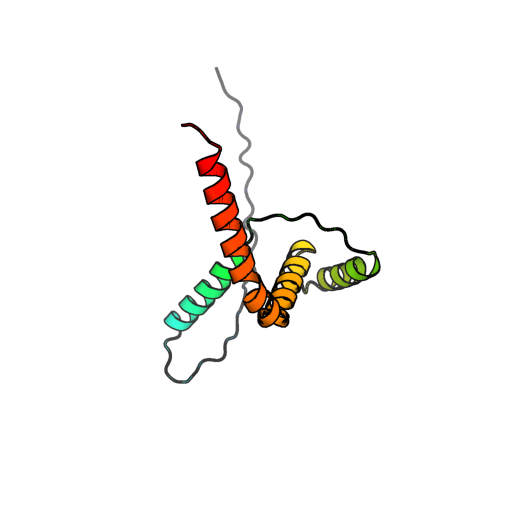 95 LEU A C 1
ATOM 743 O O . LEU A 1 95 ? -13.268 -5.476 5.455 1.00 96.38 95 LEU A O 1
ATOM 747 N N . PHE A 1 96 ? -12.266 -4.426 3.742 1.00 94.88 96 PHE A N 1
ATOM 748 C CA . PHE A 1 96 ? -12.375 -3.100 4.347 1.00 94.88 96 PHE A CA 1
ATOM 749 C C . PHE A 1 96 ? -13.837 -2.684 4.526 1.00 94.88 96 PHE A C 1
ATOM 751 O O . PHE A 1 96 ? -14.192 -2.170 5.583 1.00 94.88 96 PHE A O 1
ATOM 758 N N . ARG A 1 97 ? -14.721 -2.990 3.567 1.00 96.06 97 ARG A N 1
ATOM 759 C CA . ARG A 1 97 ? -16.162 -2.725 3.701 1.00 96.06 97 ARG A CA 1
ATOM 760 C C . ARG A 1 97 ? -16.787 -3.451 4.898 1.00 96.06 97 ARG A C 1
ATOM 762 O O . ARG A 1 97 ? -17.681 -2.897 5.528 1.00 96.06 97 ARG A O 1
ATOM 769 N N . LYS A 1 98 ? -16.323 -4.662 5.222 1.00 96.88 98 LYS A N 1
ATOM 770 C CA . LYS A 1 98 ? -16.805 -5.438 6.379 1.00 96.88 98 LYS A CA 1
ATOM 771 C C . LYS A 1 98 ? -16.276 -4.901 7.713 1.00 96.88 98 LYS A C 1
ATOM 773 O O . LYS A 1 98 ? -17.010 -4.893 8.693 1.00 96.88 98 LYS A O 1
ATOM 778 N N . VAL A 1 99 ? -15.015 -4.468 7.765 1.00 96.88 99 VAL A N 1
ATOM 779 C CA . VAL A 1 99 ? -14.338 -4.117 9.029 1.00 96.88 99 VAL A CA 1
ATOM 780 C C . VAL A 1 99 ? -14.513 -2.643 9.416 1.00 96.88 99 VAL A C 1
ATOM 782 O O . VAL A 1 99 ? -14.614 -2.332 10.604 1.00 96.88 99 VAL A O 1
ATOM 785 N N . MET A 1 100 ? -14.578 -1.730 8.441 1.00 96.31 100 MET A N 1
ATOM 786 C CA . MET A 1 100 ? -14.630 -0.283 8.693 1.00 96.31 100 MET A CA 1
ATOM 787 C C . MET A 1 100 ? -15.805 0.167 9.584 1.00 96.31 100 MET A C 1
ATOM 789 O O . MET A 1 100 ? -15.534 0.919 10.521 1.00 96.31 100 MET A O 1
ATOM 793 N N . PRO A 1 101 ? -17.053 -0.326 9.416 1.00 97.62 101 PRO A N 1
ATOM 794 C CA . PRO A 1 101 ? -18.166 0.074 10.286 1.00 97.62 101 PRO A CA 1
ATOM 795 C C . PRO A 1 101 ? -17.919 -0.260 11.764 1.00 97.62 101 PRO A C 1
ATOM 797 O O . PRO A 1 101 ? -18.188 0.541 12.660 1.00 97.62 101 PRO A O 1
ATOM 800 N N . THR A 1 102 ? -17.339 -1.431 12.035 1.00 97.75 102 THR A N 1
ATOM 801 C CA . THR A 1 102 ? -16.991 -1.850 13.399 1.00 97.75 102 THR A CA 1
ATOM 802 C C . THR A 1 102 ? -15.889 -0.968 13.982 1.00 97.75 102 THR A C 1
ATOM 804 O O . THR A 1 102 ? -15.971 -0.553 15.138 1.00 97.75 102 THR A O 1
ATOM 807 N N . VAL A 1 103 ? -14.870 -0.627 13.187 1.00 97.44 103 VAL A N 1
ATOM 808 C CA . VAL A 1 103 ? -13.792 0.285 13.608 1.00 97.44 103 VAL A CA 1
ATOM 809 C C . VAL A 1 103 ? -14.335 1.680 13.922 1.00 97.44 103 VAL A C 1
ATOM 811 O O . VAL A 1 103 ? -13.925 2.287 14.912 1.00 97.44 103 VAL A O 1
ATOM 814 N N . GLU A 1 104 ? -15.272 2.188 13.123 1.00 97.31 104 GLU A N 1
ATOM 815 C CA . GLU A 1 104 ? -15.951 3.461 13.379 1.00 97.31 104 GLU A CA 1
ATOM 816 C C . GLU A 1 104 ? -16.732 3.423 14.692 1.00 97.31 104 GLU A C 1
ATOM 818 O O . GLU A 1 104 ? -16.583 4.333 15.513 1.00 97.31 104 GLU A O 1
ATOM 823 N N . LYS A 1 105 ? -17.457 2.330 14.966 1.00 97.88 105 LYS A N 1
ATOM 824 C CA . LYS A 1 105 ? -18.162 2.174 16.243 1.00 97.88 105 LYS A CA 1
ATOM 825 C C . LYS A 1 105 ? -17.207 2.139 17.433 1.00 97.88 105 LYS A C 1
ATOM 827 O O . LYS A 1 105 ? -17.461 2.789 18.445 1.00 97.88 105 LYS A O 1
ATOM 832 N N . ILE A 1 106 ? -16.074 1.445 17.310 1.00 98.06 106 ILE A N 1
ATOM 833 C CA . ILE A 1 106 ? -15.025 1.435 18.341 1.00 98.06 106 ILE A CA 1
ATOM 834 C C . ILE A 1 106 ? -14.495 2.853 18.592 1.00 98.06 106 ILE A C 1
ATOM 836 O O . ILE A 1 106 ? -14.310 3.244 19.745 1.00 98.06 106 ILE A O 1
ATOM 840 N N . ARG A 1 107 ? -14.261 3.646 17.538 1.00 96.44 107 ARG A N 1
ATOM 841 C CA . ARG A 1 107 ? -13.814 5.044 17.674 1.00 96.44 107 ARG A CA 1
ATOM 842 C C . ARG A 1 107 ? -14.854 5.900 18.390 1.00 96.44 107 ARG A C 1
ATOM 844 O O . ARG A 1 107 ? -14.481 6.668 19.275 1.00 96.44 107 ARG A O 1
ATOM 851 N N . GLU A 1 108 ? -16.130 5.739 18.046 1.00 97.31 108 GLU A N 1
ATOM 852 C CA . GLU A 1 108 ? -17.241 6.438 18.696 1.00 97.31 108 GLU A CA 1
ATOM 853 C C . GLU A 1 108 ? -17.299 6.111 20.194 1.00 97.31 108 GLU A C 1
ATOM 855 O O . GLU A 1 108 ? -17.259 7.021 21.023 1.00 97.31 108 GLU A O 1
ATO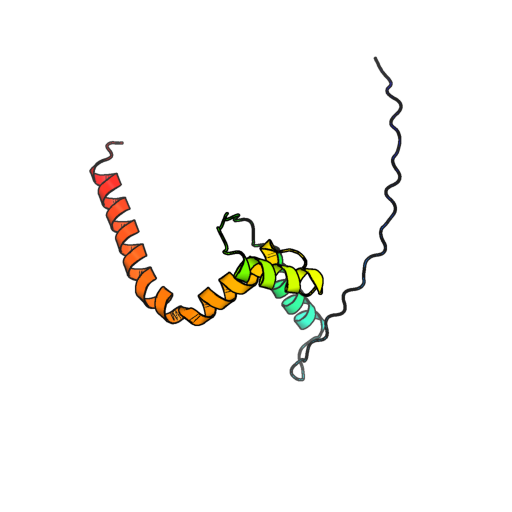M 860 N N . LEU A 1 109 ? -17.306 4.820 20.543 1.00 97.94 109 LEU A N 1
ATOM 861 C CA . LEU A 1 109 ? -17.346 4.344 21.928 1.00 97.94 109 LEU A CA 1
ATOM 862 C C . LEU A 1 109 ? -16.119 4.808 22.722 1.00 97.94 109 LEU A C 1
ATOM 864 O O . LEU A 1 109 ? -16.255 5.290 23.845 1.00 97.94 109 LEU A O 1
ATOM 868 N N . LYS A 1 110 ? -14.919 4.757 22.128 1.00 95.81 110 LYS A N 1
ATOM 869 C CA . LYS A 1 110 ? -13.695 5.292 22.745 1.00 95.81 110 LYS A CA 1
ATOM 870 C C . LYS A 1 110 ? -13.800 6.801 22.986 1.00 95.81 110 LYS A C 1
ATOM 872 O O . LYS A 1 110 ? -13.305 7.292 23.997 1.00 95.81 110 LYS A O 1
ATOM 877 N N . GLY A 1 111 ? -14.442 7.536 22.078 1.00 96.12 111 GLY A N 1
ATOM 878 C CA . GLY A 1 111 ? -14.734 8.959 22.238 1.00 96.12 111 GLY A CA 1
ATOM 879 C C . GLY A 1 111 ? -15.723 9.237 23.372 1.00 96.12 111 GLY A C 1
ATOM 880 O O . GLY A 1 111 ? -15.466 10.117 24.189 1.00 96.12 111 GLY A O 1
ATOM 881 N N . GLN A 1 112 ? -16.815 8.470 23.458 1.00 95.81 112 GLN A N 1
ATOM 882 C CA . GLN A 1 112 ? -17.788 8.558 24.5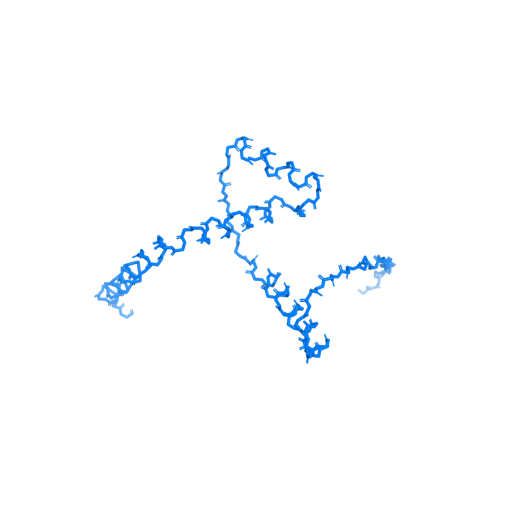54 1.00 95.81 112 GLN A CA 1
ATOM 883 C C . GLN A 1 112 ? -17.124 8.279 25.910 1.00 95.81 112 GLN A C 1
ATOM 885 O O . GLN A 1 112 ? -17.272 9.076 26.831 1.00 95.81 112 GLN A O 1
ATOM 890 N N . ALA A 1 113 ? -16.319 7.215 26.005 1.00 94.69 113 ALA A N 1
ATOM 891 C CA . ALA A 1 113 ? -15.587 6.867 27.221 1.00 94.69 113 ALA A CA 1
ATOM 892 C C . ALA A 1 113 ? -14.612 7.975 27.654 1.00 94.69 113 ALA A C 1
ATOM 894 O O . ALA A 1 113 ? -14.574 8.340 28.825 1.00 94.69 113 ALA A O 1
ATOM 895 N N . LYS A 1 114 ? -13.862 8.567 26.710 1.00 94.25 114 LYS A N 1
ATOM 896 C CA . LYS A 1 114 ? -12.981 9.711 27.001 1.00 94.25 114 LYS A CA 1
ATOM 897 C C . LYS A 1 114 ? -13.751 10.926 27.525 1.00 94.25 114 LYS A C 1
ATOM 899 O O . LYS A 1 114 ? -13.277 11.550 28.462 1.00 94.25 114 LYS A O 1
ATOM 904 N N . ARG A 1 115 ? -14.924 11.241 26.959 1.00 95.19 115 ARG A N 1
ATOM 905 C CA . ARG A 1 115 ? 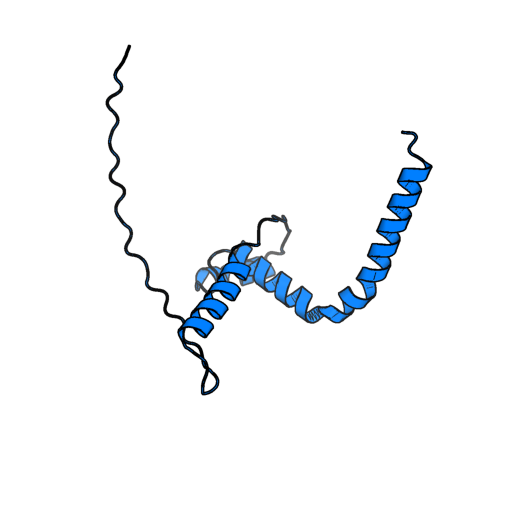-15.788 12.337 27.441 1.00 95.19 115 ARG A CA 1
ATOM 906 C C . ARG A 1 115 ? -16.375 12.062 28.826 1.00 95.19 115 ARG A C 1
ATOM 908 O O . ARG A 1 115 ? -16.506 12.984 29.610 1.00 95.19 115 ARG A O 1
ATOM 915 N N . ALA A 1 116 ? -16.706 10.809 29.133 1.00 90.88 116 ALA A N 1
ATOM 916 C CA . ALA A 1 116 ? -17.232 10.430 30.446 1.00 90.88 116 ALA A CA 1
ATOM 917 C C . ALA A 1 116 ? -16.165 10.478 31.558 1.00 90.88 116 ALA A C 1
ATOM 919 O O . ALA A 1 116 ? -16.494 10.736 32.712 1.00 90.88 116 ALA A O 1
ATOM 920 N N . LEU A 1 117 ? -14.895 10.222 31.219 1.00 89.31 117 LEU A N 1
ATOM 921 C CA . LEU A 1 117 ? -13.763 10.259 32.157 1.00 89.31 117 LEU A CA 1
ATOM 922 C C . LEU A 1 117 ? -13.081 11.639 32.237 1.00 89.31 117 LEU A C 1
ATOM 924 O O . LEU A 1 117 ? -12.410 11.932 33.225 1.00 89.31 117 LEU A O 1
ATOM 928 N N . GLY A 1 118 ? -13.237 12.475 31.209 1.00 69.50 118 GLY A N 1
ATOM 929 C CA . GLY A 1 118 ? -12.714 13.836 31.143 1.00 69.50 118 GLY A CA 1
ATOM 930 C C . GLY A 1 118 ? -13.727 14.859 31.647 1.00 69.50 118 GLY A C 1
ATOM 931 O O . GLY A 1 118 ? -14.603 15.282 30.898 1.00 69.50 118 GLY A O 1
ATOM 932 N N . LYS A 1 119 ?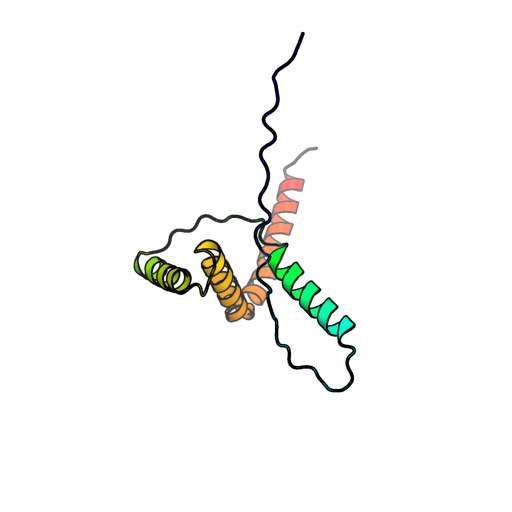 -13.552 15.249 32.916 1.00 55.62 119 LYS A N 1
ATOM 933 C CA . LYS A 1 119 ? -13.853 16.591 33.446 1.00 55.62 119 LYS A CA 1
ATOM 934 C C . LYS A 1 119 ? -13.288 17.660 32.487 1.00 55.62 119 LYS A C 1
ATOM 936 O O . LYS A 1 119 ? -12.257 17.382 31.878 1.00 55.62 119 LYS A O 1
ATOM 941 N N . GLU A 1 120 ? -13.985 18.794 32.365 1.00 40.22 120 GLU A 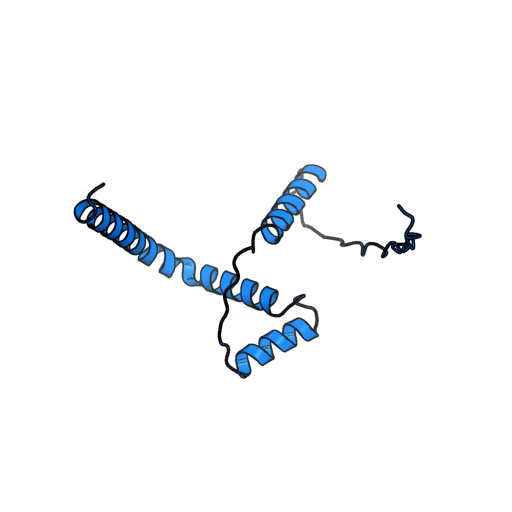N 1
ATOM 942 C CA . GLU A 1 120 ? -13.670 19.960 31.502 1.00 40.22 120 GLU A CA 1
ATOM 943 C C . GLU A 1 120 ? -12.177 20.229 31.253 1.00 40.22 120 GLU A C 1
ATOM 945 O O . GLU A 1 120 ? -11.384 20.180 32.223 1.00 40.22 120 GLU A O 1
#

Mean predicted aligned error: 15.63 Å

pLDDT: mean 76.74, std 22.66, range [30.17, 98.25]